Protein AF-A0A973NS76-F1 (afdb_monomer_lite)

Foldseek 3Di:
DVVVVVVVCVVVVHDPVRCVVLVVLLVLLQVLLVVLVVVCVVPVQASVCVNVVSVVLSVVCVVPVVCSVVSSVVSVLSSVLVVLVVVLVVLVVCCVPPVPDPPRPVSSVVSVVVSVVSCVVCVVRGDDD

Sequence (129 aa):
MWSKSATHLAEAGEDYFEHLRFASGVGLMLVAAGLACIIHAIVPAFCTKTASRTVDELRRLFAERHTFATVLKQASGALTLVGLVALTLPAWALLLLAPNYPVPIATALFALAIPVTYLWSNPQLEPVD

Structure (mmCIF, N/CA/C/O backbone):
data_AF-A0A973NS76-F1
#
_entry.id   AF-A0A973NS76-F1
#
loop_
_atom_site.group_PDB
_atom_site.id
_atom_site.type_symbol
_atom_site.label_atom_id
_atom_site.label_alt_id
_atom_site.label_comp_id
_atom_site.label_asym_id
_atom_site.label_entity_id
_atom_site.label_seq_id
_atom_site.pdbx_PDB_ins_code
_atom_site.Cartn_x
_atom_site.Cartn_y
_atom_site.Cartn_z
_atom_site.occupancy
_atom_site.B_iso_or_equiv
_atom_site.auth_seq_id
_atom_site.auth_comp_id
_atom_site.auth_asym_id
_atom_site.auth_atom_id
_atom_site.pdbx_PDB_model_num
ATOM 1 N N . MET A 1 1 ? -15.563 24.003 13.077 1.00 68.75 1 MET A N 1
ATOM 2 C CA . MET A 1 1 ? -14.774 22.854 12.568 1.00 68.75 1 MET A CA 1
ATOM 3 C C . MET A 1 1 ? -14.415 21.900 13.694 1.00 68.75 1 MET A C 1
ATOM 5 O O . MET A 1 1 ? -14.805 20.750 13.600 1.00 68.75 1 MET A O 1
ATOM 9 N N . TRP A 1 2 ? -13.803 22.383 14.780 1.00 76.62 2 TRP A N 1
ATOM 10 C CA . TRP A 1 2 ? -13.446 21.572 15.953 1.00 76.62 2 TRP A CA 1
ATOM 11 C C . TRP A 1 2 ? -14.595 20.734 16.543 1.00 76.62 2 TRP A C 1
ATOM 13 O O . TRP A 1 2 ? -14.424 19.549 16.799 1.00 76.62 2 TRP A O 1
ATOM 23 N N . SER A 1 3 ? -15.791 21.319 16.679 1.00 85.38 3 SER A N 1
ATOM 24 C CA . SER A 1 3 ? -16.970 20.604 17.186 1.00 85.38 3 SER A CA 1
ATOM 25 C C . SER A 1 3 ? -17.369 19.410 16.316 1.00 85.38 3 SER A C 1
ATOM 27 O O . SER A 1 3 ? -17.659 18.352 16.850 1.00 85.38 3 SER A O 1
ATOM 29 N N . LYS A 1 4 ? -17.308 19.543 14.984 1.00 90.06 4 LYS A N 1
ATOM 30 C CA . LYS A 1 4 ? -17.625 18.450 14.050 1.00 90.06 4 LYS A CA 1
ATOM 31 C C . LYS A 1 4 ? -16.634 17.291 14.178 1.00 90.06 4 LYS A C 1
ATOM 33 O O . LYS A 1 4 ? -17.047 16.142 14.158 1.00 90.06 4 LYS A O 1
ATOM 38 N N . SER A 1 5 ? -15.345 17.595 14.335 1.00 89.25 5 SER A N 1
ATOM 39 C CA . SER A 1 5 ? -14.307 16.577 14.534 1.00 89.25 5 SER A CA 1
ATOM 40 C C . SER A 1 5 ? -14.468 15.853 15.870 1.00 89.25 5 SER A C 1
ATOM 42 O O . SER A 1 5 ? -14.383 14.633 15.906 1.00 89.25 5 SER A O 1
ATOM 44 N N . ALA A 1 6 ? -14.752 16.584 16.952 1.00 89.06 6 ALA A N 1
ATOM 45 C CA . ALA A 1 6 ? -14.989 15.987 18.265 1.00 89.06 6 ALA A CA 1
ATOM 46 C C . ALA A 1 6 ? -16.239 15.090 18.277 1.00 89.06 6 ALA A C 1
ATOM 48 O O . ALA A 1 6 ? -16.187 13.987 18.813 1.00 89.06 6 ALA A O 1
ATOM 49 N N . THR A 1 7 ? -17.334 15.530 17.644 1.00 92.50 7 THR A N 1
ATOM 50 C CA . THR A 1 7 ? -18.547 14.713 17.479 1.00 92.50 7 THR A CA 1
ATOM 51 C C . THR A 1 7 ? -18.260 13.443 16.685 1.00 92.50 7 THR A C 1
ATOM 53 O O . THR A 1 7 ? -18.632 12.367 17.128 1.00 92.50 7 THR A O 1
ATOM 56 N N . HIS A 1 8 ? -17.535 13.547 15.569 1.00 90.81 8 HIS A N 1
ATOM 57 C CA . HIS A 1 8 ? -17.172 12.389 14.747 1.00 90.81 8 HIS A CA 1
ATOM 58 C C . HIS A 1 8 ? -16.326 11.356 15.507 1.00 90.81 8 HIS A C 1
ATOM 60 O O . HIS A 1 8 ? -16.609 10.165 15.441 1.00 90.81 8 HIS A O 1
ATOM 66 N N . LEU A 1 9 ? -15.316 11.800 16.265 1.00 92.75 9 LEU A N 1
ATOM 67 C CA . LEU A 1 9 ? -14.499 10.904 17.097 1.00 92.75 9 LEU A CA 1
ATOM 68 C C . LEU A 1 9 ? -15.340 10.213 18.180 1.00 92.75 9 LEU A C 1
ATOM 70 O O . LEU A 1 9 ? -15.193 9.014 18.403 1.00 92.75 9 LEU A O 1
ATOM 74 N N . ALA A 1 10 ? -16.263 10.949 18.806 1.00 91.50 10 ALA A N 1
ATOM 75 C CA . ALA A 1 10 ? -17.176 10.395 19.802 1.00 91.50 10 ALA A CA 1
ATOM 76 C C . ALA A 1 10 ? -18.164 9.378 19.200 1.00 91.50 10 ALA A C 1
ATOM 78 O O . ALA A 1 10 ? -18.402 8.340 19.809 1.00 91.50 10 ALA A O 1
ATOM 79 N N . GLU A 1 11 ? -18.708 9.643 18.007 1.00 92.31 11 GLU A N 1
ATOM 80 C CA . GLU A 1 11 ? -19.577 8.712 17.268 1.00 92.31 11 GLU A CA 1
ATOM 81 C C . GLU A 1 11 ? -18.831 7.444 16.837 1.00 92.31 11 GLU A C 1
ATOM 83 O O . GLU A 1 11 ? -19.394 6.350 16.875 1.00 92.31 11 GLU A O 1
ATOM 88 N N . ALA A 1 12 ? -17.559 7.580 16.457 1.00 87.06 12 ALA A N 1
ATOM 89 C CA . ALA A 1 12 ? -16.691 6.453 16.135 1.00 87.06 12 ALA A CA 1
ATOM 90 C C . ALA A 1 12 ? -16.226 5.676 17.381 1.00 87.06 12 ALA A C 1
ATOM 92 O O . ALA A 1 12 ? -15.826 4.521 17.255 1.00 87.06 12 ALA A O 1
ATOM 93 N N . GLY A 1 13 ? -16.278 6.292 18.568 1.00 91.56 13 GLY A N 1
ATOM 94 C CA . GLY A 1 13 ? -15.754 5.722 19.809 1.00 91.56 13 GLY A CA 1
ATOM 95 C C . GLY A 1 13 ? -14.226 5.602 19.832 1.00 91.56 13 GLY A C 1
ATOM 96 O O . GLY A 1 13 ? -13.707 4.734 20.525 1.00 91.56 13 GLY A O 1
ATOM 97 N N . GLU A 1 14 ? -13.521 6.438 19.066 1.00 89.50 14 GLU A N 1
ATOM 98 C CA . GLU A 1 14 ? -12.067 6.370 18.856 1.00 89.50 14 GLU A CA 1
ATOM 99 C C . GLU A 1 14 ? -11.392 7.652 19.362 1.00 89.50 14 GLU A C 1
ATOM 101 O O . GLU A 1 14 ? -11.944 8.756 19.249 1.00 89.50 14 GLU A O 1
ATOM 106 N N . ASP A 1 15 ? -10.168 7.534 19.878 1.00 93.25 15 ASP A N 1
ATOM 107 C CA . ASP A 1 15 ? -9.337 8.713 20.104 1.00 93.25 15 ASP A CA 1
ATOM 108 C C . ASP A 1 15 ? -8.799 9.290 18.774 1.00 93.25 15 ASP A C 1
ATOM 110 O O . ASP A 1 15 ? -8.849 8.668 17.708 1.00 93.25 15 ASP A O 1
ATOM 114 N N . TYR A 1 16 ? -8.283 10.523 18.812 1.00 91.88 16 TYR A N 1
ATOM 115 C CA . TYR A 1 16 ? -7.769 11.183 17.608 1.00 91.88 16 TYR A CA 1
ATOM 116 C C . TYR A 1 16 ? -6.641 10.392 16.927 1.00 91.88 16 TYR A C 1
ATOM 118 O O . TYR A 1 16 ? -6.586 10.340 15.698 1.00 91.88 16 TYR A O 1
ATOM 126 N N . PHE A 1 17 ? -5.733 9.798 17.700 1.00 93.50 17 PHE A N 1
ATOM 127 C CA . PHE A 1 17 ? -4.582 9.071 17.174 1.00 93.50 17 PHE A CA 1
ATOM 128 C C . PHE A 1 17 ? -4.972 7.696 16.632 1.00 93.50 17 PHE A C 1
ATOM 130 O O . PHE A 1 17 ? -4.434 7.287 15.602 1.00 93.50 17 PHE A O 1
ATOM 137 N N . GLU A 1 18 ? -5.922 7.009 17.260 1.00 90.31 18 GLU A N 1
ATOM 138 C CA . GLU A 1 18 ? -6.538 5.784 16.756 1.00 90.31 18 GLU A CA 1
ATOM 139 C C . GLU A 1 18 ? -7.199 6.042 15.405 1.00 90.31 18 GLU A C 1
ATOM 141 O O . GLU A 1 18 ? -6.861 5.376 14.416 1.00 90.31 18 GLU A O 1
ATOM 146 N N . HIS A 1 19 ? -8.044 7.075 15.336 1.00 93.06 19 HIS A N 1
ATOM 147 C CA . HIS A 1 19 ? -8.736 7.451 14.110 1.00 93.06 19 HIS A CA 1
ATOM 148 C C . HIS A 1 19 ? -7.754 7.863 13.012 1.00 93.06 19 HIS A C 1
ATOM 150 O O . HIS A 1 19 ? -7.840 7.397 11.873 1.00 93.06 19 HIS A O 1
ATOM 156 N N . LEU A 1 20 ? -6.771 8.701 13.356 1.00 93.75 20 LEU A N 1
ATOM 157 C CA . LEU A 1 20 ? -5.733 9.153 12.435 1.00 93.75 20 LEU A CA 1
ATOM 158 C C . LEU A 1 20 ? -4.928 7.973 11.888 1.00 93.75 20 LEU A C 1
ATOM 160 O O . LEU A 1 20 ? -4.700 7.901 10.679 1.00 93.75 20 LEU A O 1
ATOM 164 N N . ARG A 1 21 ? -4.498 7.048 12.750 1.00 92.56 21 ARG A N 1
ATOM 165 C CA . ARG A 1 21 ? -3.690 5.888 12.356 1.00 92.56 21 ARG A CA 1
ATOM 166 C C . ARG A 1 21 ? -4.472 4.957 11.439 1.00 92.56 21 ARG A C 1
ATOM 168 O O . ARG A 1 21 ? -3.938 4.536 10.411 1.00 92.56 21 ARG A O 1
ATOM 175 N N . PHE A 1 22 ? -5.720 4.657 11.792 1.00 92.50 22 PHE A N 1
ATOM 176 C CA . PHE A 1 22 ? -6.589 3.810 10.983 1.00 92.50 22 PHE A CA 1
ATOM 177 C C . PHE A 1 22 ? -6.866 4.450 9.618 1.00 92.50 22 PHE A C 1
ATOM 179 O O . PHE A 1 22 ? -6.568 3.850 8.582 1.00 92.50 22 PHE A O 1
ATOM 186 N N . ALA A 1 23 ? -7.354 5.695 9.604 1.00 93.00 23 ALA A N 1
ATOM 187 C CA . ALA A 1 23 ? -7.704 6.404 8.376 1.00 93.00 23 ALA A CA 1
ATOM 188 C C . ALA A 1 23 ? -6.490 6.607 7.457 1.00 93.00 23 ALA A C 1
ATOM 190 O O . ALA A 1 23 ? -6.583 6.378 6.250 1.00 93.00 23 ALA A O 1
ATOM 191 N N . SER A 1 24 ? -5.332 6.967 8.020 1.00 92.31 24 SER A N 1
ATOM 192 C CA . SER A 1 24 ? -4.098 7.137 7.241 1.00 92.31 24 SER A CA 1
ATOM 193 C C . SER A 1 24 ? -3.605 5.810 6.665 1.00 92.31 24 SER A C 1
ATOM 195 O O . SER A 1 24 ? -3.219 5.763 5.500 1.00 92.31 24 SER A O 1
ATOM 197 N N . GLY A 1 25 ? -3.655 4.715 7.434 1.00 90.81 25 GLY A N 1
ATOM 198 C CA . GLY A 1 25 ? -3.268 3.389 6.940 1.00 90.81 25 GLY A CA 1
ATOM 199 C C . GLY A 1 25 ? -4.156 2.911 5.791 1.00 90.81 25 GLY A C 1
ATOM 200 O O . GLY A 1 25 ? -3.646 2.458 4.767 1.00 90.81 25 GLY A O 1
ATOM 201 N N . VAL A 1 26 ? -5.474 3.081 5.922 1.00 93.56 26 VAL A N 1
ATOM 202 C CA . VAL A 1 26 ? -6.442 2.819 4.843 1.00 93.56 26 VAL A CA 1
ATOM 203 C C . VAL A 1 26 ? -6.135 3.663 3.605 1.00 93.56 26 VAL A C 1
ATOM 205 O O . VAL A 1 26 ? -6.071 3.129 2.497 1.00 93.56 26 VAL A O 1
ATOM 208 N N . GLY A 1 27 ? -5.892 4.964 3.784 1.00 93.44 27 GLY A N 1
ATOM 209 C CA . GLY A 1 27 ? -5.556 5.872 2.689 1.00 93.44 27 GLY A CA 1
ATOM 210 C C . GLY A 1 27 ? -4.287 5.459 1.940 1.00 93.44 27 GLY A C 1
ATOM 211 O O . GLY A 1 27 ? -4.292 5.395 0.711 1.00 93.44 27 GLY A O 1
ATOM 212 N N . LEU A 1 28 ? -3.219 5.109 2.661 1.00 90.56 28 LEU A N 1
ATOM 213 C CA . LEU A 1 28 ? -1.965 4.652 2.055 1.00 90.56 28 LEU A CA 1
ATOM 214 C C . LEU A 1 28 ? -2.150 3.362 1.245 1.00 90.56 28 LEU A C 1
ATOM 216 O O . LEU A 1 28 ? -1.633 3.262 0.132 1.00 90.56 28 LEU A O 1
ATOM 220 N N . MET A 1 29 ? -2.921 2.398 1.756 1.00 90.31 29 MET A N 1
ATOM 221 C CA . MET A 1 29 ? -3.230 1.159 1.032 1.00 90.31 29 MET A CA 1
ATOM 222 C C . MET A 1 29 ? -4.017 1.418 -0.259 1.00 90.31 29 MET A C 1
ATOM 224 O O . MET A 1 29 ? -3.715 0.813 -1.287 1.00 90.31 29 MET A O 1
ATOM 228 N N . LEU A 1 30 ? -4.974 2.352 -0.243 1.00 92.94 30 LEU A N 1
ATOM 229 C CA . LEU A 1 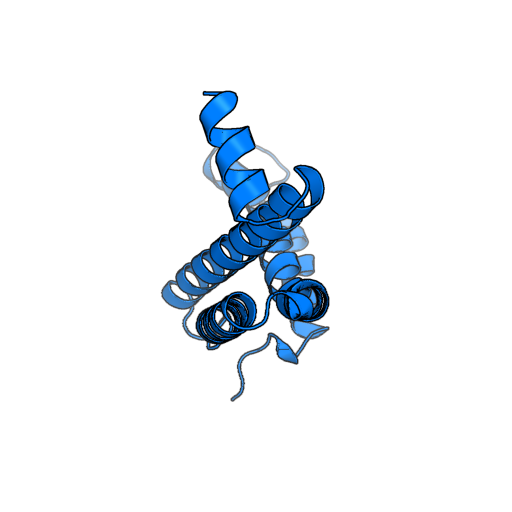30 ? -5.705 2.762 -1.448 1.00 92.94 30 LEU A CA 1
ATOM 230 C C . LEU A 1 30 ? -4.789 3.425 -2.482 1.00 92.94 30 LEU A C 1
ATOM 232 O O . LEU A 1 30 ? -4.888 3.117 -3.669 1.00 92.94 30 LEU A O 1
ATOM 236 N N . VAL A 1 31 ? -3.874 4.296 -2.046 1.00 90.81 31 VAL A N 1
ATOM 237 C CA . VAL A 1 31 ? -2.874 4.913 -2.934 1.00 90.81 31 VAL A CA 1
ATOM 238 C C . VAL A 1 31 ? -1.986 3.842 -3.570 1.00 90.81 31 VAL A C 1
ATOM 240 O O . VAL A 1 31 ? -1.789 3.858 -4.784 1.00 90.81 31 VAL A O 1
ATOM 243 N N . ALA A 1 32 ? -1.503 2.874 -2.786 1.00 86.44 32 ALA A N 1
ATOM 244 C CA . ALA A 1 32 ? -0.700 1.771 -3.308 1.00 86.44 32 ALA A CA 1
ATOM 245 C C . ALA A 1 32 ? -1.477 0.895 -4.301 1.00 86.44 32 ALA A C 1
ATOM 247 O O . ALA A 1 32 ? -0.944 0.563 -5.358 1.00 86.44 32 ALA A O 1
ATOM 248 N N . ALA A 1 33 ? -2.741 0.572 -4.009 1.00 88.94 33 ALA A N 1
ATOM 249 C CA . ALA A 1 33 ? -3.606 -0.171 -4.924 1.00 88.94 33 ALA A CA 1
ATOM 250 C C . ALA A 1 33 ? -3.842 0.594 -6.240 1.00 88.94 33 ALA A C 1
ATOM 252 O O . ALA A 1 33 ? -3.759 0.009 -7.319 1.00 88.94 33 ALA A O 1
ATOM 253 N N . GLY A 1 34 ? -4.074 1.908 -6.170 1.00 91.25 34 GLY A N 1
ATOM 254 C CA . GLY A 1 34 ? -4.220 2.762 -7.350 1.00 91.25 34 GLY A CA 1
ATOM 255 C C . GLY A 1 34 ? -2.948 2.820 -8.200 1.00 91.25 34 GLY A C 1
ATOM 256 O O . GLY A 1 34 ? -3.011 2.674 -9.420 1.00 91.25 34 GLY A O 1
ATOM 257 N N . LEU A 1 35 ? -1.781 2.957 -7.565 1.00 87.44 35 LEU A N 1
ATOM 258 C CA . LEU A 1 35 ? -0.490 2.943 -8.259 1.00 87.44 35 LEU A CA 1
ATOM 259 C C . LEU A 1 35 ? -0.193 1.576 -8.883 1.00 87.44 35 LEU A C 1
ATOM 261 O O . LEU A 1 35 ? 0.264 1.519 -10.023 1.00 87.44 35 LEU A O 1
ATOM 265 N N . ALA A 1 36 ? -0.531 0.483 -8.199 1.00 84.19 36 ALA A N 1
ATOM 266 C CA . ALA A 1 36 ? -0.449 -0.866 -8.750 1.00 84.19 36 ALA A CA 1
ATOM 267 C C . ALA A 1 36 ? 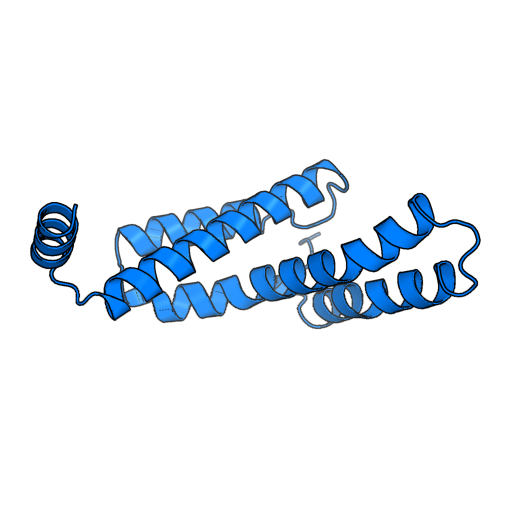-1.323 -1.030 -10.010 1.00 84.19 36 ALA A C 1
ATOM 269 O O . ALA A 1 36 ? -0.860 -1.605 -10.993 1.00 84.19 36 ALA A O 1
ATOM 270 N N . CYS A 1 37 ? -2.542 -0.472 -10.029 1.00 89.50 37 CYS A N 1
ATOM 271 C CA . CYS A 1 37 ? -3.384 -0.433 -11.233 1.00 89.50 37 CYS A CA 1
ATOM 272 C C . CYS A 1 37 ? -2.736 0.347 -12.386 1.00 89.50 37 CYS A C 1
ATOM 274 O O . CYS A 1 37 ? -2.793 -0.098 -13.529 1.00 89.50 37 CYS A O 1
ATOM 276 N N . ILE A 1 38 ? -2.121 1.500 -12.107 1.00 89.19 38 ILE A N 1
ATOM 277 C CA . ILE A 1 38 ? -1.448 2.309 -13.136 1.00 89.19 38 ILE A CA 1
ATOM 278 C C . ILE A 1 38 ? -0.249 1.550 -13.714 1.00 89.19 38 ILE A C 1
ATOM 280 O O . ILE A 1 38 ? -0.097 1.487 -14.932 1.00 89.19 38 ILE A O 1
ATOM 284 N N . ILE A 1 39 ? 0.574 0.934 -12.859 1.00 83.31 39 ILE A N 1
ATOM 285 C CA . ILE A 1 39 ? 1.703 0.100 -13.294 1.00 83.31 39 ILE A CA 1
ATOM 286 C C . ILE A 1 39 ? 1.199 -1.052 -14.166 1.00 83.31 39 ILE A C 1
ATOM 288 O O . ILE A 1 39 ? 1.740 -1.264 -15.246 1.00 83.31 39 ILE A O 1
ATOM 292 N N . HIS A 1 40 ? 0.134 -1.738 -13.742 1.00 83.44 40 HIS A N 1
ATOM 293 C CA . HIS A 1 40 ? -0.490 -2.812 -14.514 1.00 83.44 40 HIS A CA 1
ATOM 294 C C . HIS A 1 40 ? -1.016 -2.330 -15.878 1.00 83.44 40 HIS A C 1
ATOM 296 O O . HIS A 1 40 ? -0.881 -3.031 -16.876 1.00 83.44 40 HIS A O 1
ATOM 302 N N . ALA A 1 41 ? -1.567 -1.116 -15.960 1.00 85.75 41 ALA A N 1
ATOM 303 C CA . ALA A 1 41 ? -2.026 -0.544 -17.226 1.00 85.75 41 ALA A CA 1
ATOM 304 C C . ALA A 1 41 ? -0.873 -0.261 -18.211 1.00 85.75 41 ALA A C 1
ATOM 306 O O . ALA A 1 41 ? -1.073 -0.352 -19.421 1.00 85.75 41 ALA A O 1
ATOM 307 N N . ILE A 1 42 ? 0.323 0.069 -17.708 1.00 86.69 42 ILE A N 1
ATOM 308 C CA . ILE A 1 42 ? 1.524 0.306 -18.528 1.00 86.69 42 ILE A CA 1
ATOM 309 C C . ILE A 1 42 ? 2.207 -1.022 -18.888 1.00 86.69 42 ILE A C 1
ATOM 311 O O . ILE A 1 42 ? 2.618 -1.221 -20.030 1.00 86.69 42 ILE A O 1
ATOM 315 N N . VAL A 1 43 ? 2.326 -1.933 -17.918 1.00 84.25 43 VAL A N 1
ATOM 316 C CA . VAL A 1 43 ? 2.959 -3.250 -18.056 1.00 84.25 43 VAL A CA 1
ATOM 317 C C . VAL A 1 43 ? 2.012 -4.315 -17.487 1.00 84.25 43 VAL A C 1
ATOM 319 O O . VAL A 1 43 ? 2.068 -4.604 -16.290 1.00 84.25 43 VAL A O 1
ATOM 322 N N . PRO A 1 44 ? 1.169 -4.951 -18.325 1.00 81.31 44 PRO A N 1
ATOM 323 C CA . PRO A 1 44 ? 0.143 -5.898 -17.868 1.00 81.31 44 PRO A CA 1
ATOM 324 C C . PRO A 1 44 ? 0.672 -7.096 -17.074 1.00 81.31 44 PRO A C 1
ATOM 326 O O . PRO A 1 44 ? -0.047 -7.665 -16.259 1.00 81.31 44 PRO A O 1
ATOM 329 N N . ALA A 1 45 ? 1.934 -7.477 -17.274 1.00 82.81 45 ALA A N 1
ATOM 330 C CA . ALA A 1 45 ? 2.562 -8.559 -16.520 1.00 82.81 45 ALA A CA 1
ATOM 331 C C . ALA A 1 45 ? 2.813 -8.204 -15.041 1.00 82.81 45 ALA A C 1
ATOM 333 O O . ALA A 1 45 ? 3.002 -9.096 -14.222 1.00 82.81 45 ALA A O 1
ATOM 334 N N . PHE A 1 46 ? 2.816 -6.923 -14.666 1.00 78.31 46 PHE A N 1
ATOM 335 C CA . PHE A 1 46 ? 3.099 -6.490 -13.298 1.00 78.31 46 PHE A CA 1
ATOM 336 C C . PHE A 1 46 ? 1.822 -6.224 -12.499 1.00 78.31 46 PHE A C 1
ATOM 338 O O . PHE A 1 46 ? 0.784 -5.850 -13.044 1.00 78.31 46 PHE A O 1
ATOM 345 N N . CYS A 1 47 ? 1.909 -6.423 -11.178 1.00 80.12 47 CYS A N 1
ATOM 346 C CA . CYS A 1 47 ? 0.854 -6.119 -10.205 1.00 80.12 47 CYS A CA 1
ATOM 347 C C . CYS A 1 47 ? -0.528 -6.744 -10.503 1.00 80.12 47 CYS A C 1
ATOM 349 O O . CYS A 1 47 ? -1.554 -6.214 -10.071 1.00 80.12 47 CYS A O 1
ATOM 351 N N . THR A 1 48 ? -0.568 -7.890 -11.191 1.00 83.69 48 THR A N 1
ATOM 352 C CA . THR A 1 48 ? -1.780 -8.502 -11.781 1.00 83.69 48 THR A CA 1
ATOM 353 C C . THR A 1 48 ? -2.953 -8.697 -10.818 1.00 83.69 48 THR A C 1
ATOM 355 O O . THR A 1 48 ? -4.111 -8.608 -11.225 1.00 83.69 48 THR A O 1
ATOM 358 N N . LYS A 1 49 ? -2.682 -8.979 -9.539 1.00 84.81 49 LYS A N 1
ATOM 359 C CA . LYS A 1 49 ? -3.706 -9.162 -8.491 1.00 84.81 49 LYS A CA 1
ATOM 360 C C . LYS A 1 49 ? -3.536 -8.221 -7.304 1.00 84.81 49 LYS A C 1
ATOM 362 O O . LYS A 1 49 ? -4.314 -8.304 -6.357 1.00 84.81 49 LYS A O 1
ATOM 367 N N . THR A 1 50 ? -2.536 -7.345 -7.327 1.00 85.56 50 THR A N 1
ATOM 368 C CA . THR A 1 50 ? -2.175 -6.516 -6.171 1.00 85.56 50 THR A CA 1
ATOM 369 C C . THR A 1 50 ? -3.318 -5.581 -5.804 1.00 85.56 50 THR A C 1
ATOM 371 O O . THR A 1 50 ? -3.798 -5.616 -4.677 1.00 85.56 50 THR A O 1
ATOM 374 N N . ALA A 1 51 ? -3.823 -4.819 -6.776 1.00 87.00 51 ALA A N 1
ATOM 375 C CA . ALA A 1 51 ? -4.887 -3.856 -6.526 1.00 87.00 51 ALA A CA 1
ATOM 376 C C . ALA A 1 51 ? -6.188 -4.523 -6.052 1.00 87.00 51 ALA A C 1
ATOM 378 O O . ALA A 1 51 ? -6.763 -4.101 -5.052 1.00 87.00 51 ALA A O 1
ATOM 379 N N . SER A 1 52 ? -6.627 -5.597 -6.721 1.00 89.56 52 SER A N 1
ATOM 380 C CA . SER A 1 52 ? -7.852 -6.309 -6.338 1.00 89.56 52 SER A CA 1
ATOM 381 C C . SER A 1 52 ? -7.743 -6.929 -4.944 1.00 89.56 52 SER A C 1
ATOM 383 O O . SER A 1 52 ? -8.658 -6.767 -4.143 1.00 89.56 52 SER A O 1
ATOM 385 N N . ARG A 1 53 ? -6.606 -7.569 -4.616 1.00 89.56 53 ARG A N 1
ATOM 386 C CA . ARG A 1 53 ? -6.371 -8.150 -3.282 1.00 89.56 53 ARG A CA 1
ATOM 387 C C . ARG A 1 53 ? -6.414 -7.076 -2.197 1.00 89.56 53 ARG A C 1
ATOM 389 O O . ARG A 1 53 ? -7.122 -7.252 -1.213 1.00 89.56 53 ARG A O 1
ATOM 396 N N . THR A 1 54 ? -5.722 -5.952 -2.392 1.00 89.38 54 THR A N 1
ATOM 397 C CA . THR A 1 54 ? -5.720 -4.855 -1.413 1.00 89.38 54 THR A CA 1
ATOM 398 C C . THR A 1 54 ? -7.120 -4.274 -1.210 1.00 89.38 54 THR A C 1
A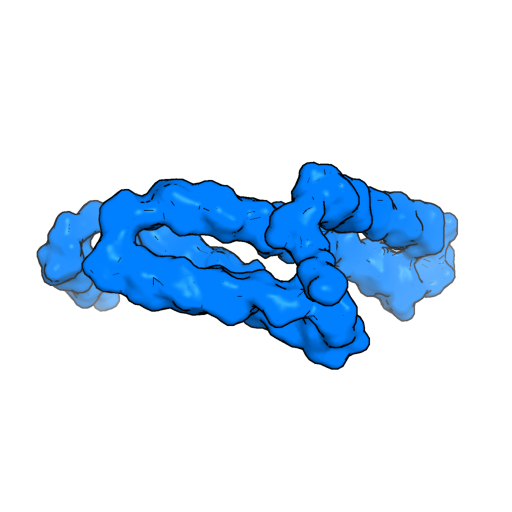TOM 400 O O . THR A 1 54 ? -7.517 -4.026 -0.074 1.00 89.38 54 THR A O 1
ATOM 403 N N . VAL A 1 55 ? -7.904 -4.089 -2.276 1.00 91.75 55 VAL A N 1
ATOM 404 C CA . VAL A 1 55 ? -9.287 -3.592 -2.156 1.00 91.75 55 VAL A CA 1
ATOM 405 C C . VAL A 1 55 ? -10.186 -4.595 -1.425 1.00 91.75 55 VAL A C 1
ATOM 407 O O . VAL A 1 55 ? -10.976 -4.186 -0.574 1.00 91.75 55 VAL A O 1
ATOM 410 N N . ASP A 1 56 ? -10.047 -5.894 -1.692 1.00 91.75 56 ASP A N 1
ATOM 411 C CA . ASP A 1 56 ? -10.796 -6.938 -0.981 1.00 91.75 56 ASP A CA 1
ATOM 412 C C . ASP A 1 56 ? -10.424 -7.004 0.509 1.00 91.75 56 ASP A C 1
ATOM 414 O O . ASP A 1 56 ? -11.302 -7.146 1.367 1.00 91.75 56 ASP A O 1
ATOM 418 N N . GLU A 1 57 ? -9.140 -6.857 0.840 1.00 90.00 57 GLU A N 1
ATOM 419 C CA . GLU A 1 57 ? -8.657 -6.780 2.223 1.00 90.00 57 GLU A CA 1
ATOM 420 C C . GLU A 1 57 ? -9.196 -5.535 2.939 1.00 90.00 57 GLU A C 1
ATOM 422 O O . GLU A 1 57 ? -9.695 -5.642 4.058 1.00 90.00 57 GLU A O 1
ATOM 427 N N . LEU A 1 58 ? -9.187 -4.371 2.283 1.00 93.25 58 LEU A N 1
ATOM 428 C CA . LEU A 1 58 ? -9.774 -3.138 2.819 1.00 93.25 58 LEU A CA 1
ATOM 429 C C . LEU A 1 58 ? -11.287 -3.258 3.021 1.00 93.25 58 LEU A C 1
ATOM 431 O O . LEU A 1 58 ? -11.828 -2.786 4.022 1.00 93.25 58 LEU A O 1
ATOM 435 N N . ARG A 1 59 ? -11.984 -3.923 2.098 1.00 93.81 59 ARG A N 1
ATOM 436 C CA . ARG A 1 59 ? -13.415 -4.199 2.239 1.00 93.81 59 ARG A CA 1
ATOM 437 C C . ARG A 1 59 ? -13.692 -5.033 3.490 1.00 93.81 59 ARG A C 1
ATOM 439 O O . ARG A 1 59 ? -14.616 -4.708 4.233 1.00 93.81 59 ARG A O 1
ATOM 446 N N . ARG A 1 60 ? -12.900 -6.083 3.734 1.00 92.38 60 ARG A N 1
ATOM 447 C CA . ARG A 1 60 ? -12.997 -6.898 4.958 1.00 92.38 60 ARG A CA 1
ATOM 448 C C . ARG A 1 60 ? -12.643 -6.087 6.198 1.00 92.38 60 ARG A C 1
ATOM 450 O O . ARG A 1 60 ? -13.363 -6.157 7.186 1.00 92.38 60 ARG A O 1
ATOM 457 N N . LEU A 1 61 ? -11.606 -5.257 6.121 1.00 92.81 61 LEU A N 1
ATOM 458 C CA . LEU A 1 61 ? -11.188 -4.381 7.212 1.00 92.81 61 LEU A CA 1
ATOM 459 C C . LEU A 1 61 ? -12.309 -3.442 7.675 1.00 92.81 61 LEU A C 1
ATOM 461 O O . LEU A 1 61 ? -12.454 -3.208 8.871 1.00 92.81 61 LEU A O 1
ATOM 465 N N . PHE A 1 62 ? -13.116 -2.905 6.756 1.00 91.69 62 PHE A N 1
ATOM 466 C CA . PHE A 1 62 ? -14.245 -2.054 7.139 1.00 91.69 62 PHE A CA 1
ATOM 467 C C . PHE A 1 62 ? -15.365 -2.813 7.859 1.00 91.69 62 PHE A C 1
ATOM 469 O O . PHE A 1 62 ? -16.056 -2.203 8.673 1.00 91.69 62 PHE A O 1
ATOM 476 N N . ALA A 1 63 ? -15.522 -4.116 7.605 1.00 91.81 63 ALA A N 1
ATOM 477 C CA . ALA A 1 63 ? -16.422 -4.978 8.371 1.00 91.81 63 ALA A CA 1
ATOM 478 C C . ALA A 1 63 ? -15.805 -5.403 9.719 1.00 91.81 63 ALA A C 1
ATOM 480 O O . ALA A 1 63 ? -16.508 -5.504 10.721 1.00 91.81 63 ALA A O 1
ATOM 481 N N . GLU A 1 64 ? -14.487 -5.612 9.757 1.00 90.75 64 GLU A N 1
ATOM 482 C CA . GLU A 1 64 ? -13.754 -6.173 10.895 1.00 90.75 64 GLU A CA 1
ATOM 483 C C . GLU A 1 64 ? -12.509 -5.335 11.234 1.00 90.75 64 GLU A C 1
ATOM 485 O O . GLU A 1 64 ? -11.365 -5.756 11.041 1.00 90.75 64 GLU A O 1
ATOM 490 N N . ARG A 1 65 ? -12.719 -4.130 11.781 1.00 85.62 65 ARG A N 1
ATOM 491 C CA . ARG A 1 65 ? -11.644 -3.137 12.010 1.00 85.62 65 ARG A CA 1
ATOM 492 C C . ARG A 1 65 ? -10.477 -3.623 12.872 1.00 85.62 65 ARG A C 1
ATOM 494 O O . ARG A 1 65 ? -9.352 -3.164 12.692 1.00 85.62 65 ARG A O 1
ATOM 501 N N . HIS A 1 66 ? -10.708 -4.577 13.772 1.00 86.56 66 HIS A N 1
ATOM 502 C CA . HIS A 1 66 ? -9.668 -5.157 14.629 1.00 86.56 66 HIS A CA 1
ATOM 503 C C . HIS A 1 66 ? -8.563 -5.884 13.833 1.00 86.56 66 HIS A C 1
ATOM 505 O O . HIS A 1 66 ? -7.448 -6.047 14.327 1.00 86.56 66 HIS A O 1
ATOM 511 N N . THR A 1 67 ? -8.828 -6.259 12.577 1.00 88.69 67 THR A N 1
ATOM 512 C CA . THR A 1 67 ? -7.849 -6.887 11.675 1.00 88.69 67 THR A CA 1
ATOM 513 C C . THR A 1 67 ? -6.844 -5.901 11.068 1.00 88.69 67 THR A C 1
ATOM 515 O O . THR A 1 67 ? -5.943 -6.325 10.342 1.00 88.69 67 THR A O 1
ATOM 518 N N . PHE A 1 68 ? -6.936 -4.601 11.388 1.00 90.75 68 PHE A N 1
ATOM 519 C CA . PHE A 1 68 ? -6.095 -3.542 10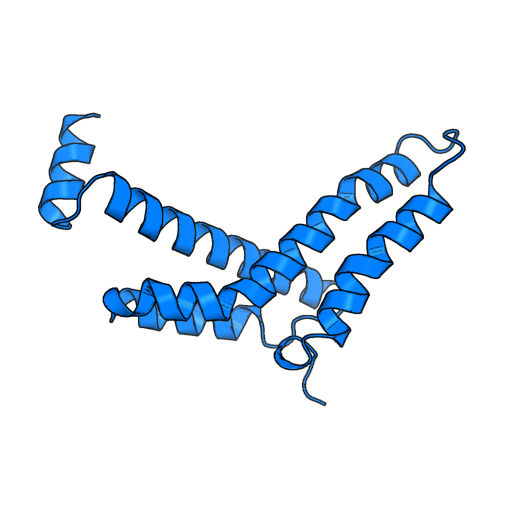.816 1.00 90.75 68 PHE A CA 1
ATOM 520 C C . PHE A 1 68 ? -4.601 -3.862 10.830 1.00 90.75 68 PHE A C 1
ATOM 522 O O . PHE A 1 68 ? -3.924 -3.669 9.826 1.00 90.75 68 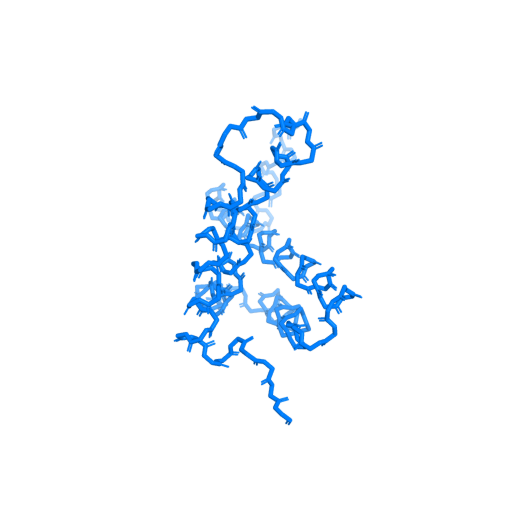PHE A O 1
ATOM 529 N N . ALA A 1 69 ? -4.080 -4.379 11.944 1.00 87.25 69 ALA A N 1
ATOM 530 C CA . ALA A 1 69 ? -2.661 -4.708 12.055 1.00 87.25 69 ALA A CA 1
ATOM 531 C C . ALA A 1 69 ? -2.240 -5.819 11.076 1.00 87.25 69 ALA A C 1
ATOM 533 O O . ALA A 1 69 ? -1.167 -5.742 10.475 1.00 87.25 69 ALA A O 1
ATOM 534 N N . THR A 1 70 ? -3.096 -6.824 10.887 1.00 87.25 70 THR A N 1
ATOM 535 C CA . THR A 1 70 ? -2.871 -7.928 9.947 1.00 87.25 70 THR A CA 1
ATOM 536 C C . THR A 1 70 ? -2.920 -7.426 8.512 1.00 87.25 70 THR A C 1
ATOM 538 O O . THR A 1 70 ? -1.985 -7.673 7.756 1.00 87.25 70 THR A O 1
ATOM 541 N N . VAL A 1 71 ? -3.952 -6.650 8.170 1.00 86.69 71 VAL A N 1
ATOM 542 C CA . VAL A 1 71 ? -4.123 -6.057 6.836 1.00 86.69 71 VAL A CA 1
ATOM 543 C C . VAL A 1 71 ? -2.954 -5.130 6.496 1.00 86.69 71 VAL A C 1
ATOM 545 O O . VAL A 1 71 ? -2.370 -5.245 5.425 1.00 86.69 71 VAL A O 1
ATOM 548 N N . LEU A 1 72 ? -2.528 -4.273 7.428 1.00 85.19 72 LEU A N 1
ATOM 549 C CA . LEU A 1 72 ? -1.384 -3.382 7.222 1.00 85.19 72 LEU A CA 1
ATOM 550 C C . LEU A 1 72 ? -0.085 -4.167 6.991 1.00 85.19 72 LEU A C 1
ATOM 552 O O . LEU A 1 72 ? 0.719 -3.799 6.135 1.00 85.19 72 LEU A O 1
ATOM 556 N N . LYS A 1 73 ? 0.121 -5.267 7.725 1.00 83.19 73 LYS A N 1
ATOM 557 C CA . LYS A 1 73 ? 1.274 -6.153 7.525 1.00 83.19 73 LYS A CA 1
ATOM 558 C C . LYS A 1 73 ? 1.217 -6.844 6.160 1.00 83.19 73 LYS A C 1
ATOM 560 O O . LYS A 1 73 ? 2.246 -6.957 5.502 1.00 83.19 73 LYS A O 1
ATOM 565 N N . GLN A 1 74 ? 0.038 -7.263 5.719 1.00 80.94 74 GLN A N 1
ATOM 566 C CA . GLN A 1 74 ? -0.174 -7.945 4.441 1.00 80.94 74 GLN A CA 1
ATOM 567 C C . GLN A 1 74 ? 0.002 -6.989 3.246 1.00 80.94 74 GLN A C 1
ATOM 569 O O . GLN A 1 74 ? 0.673 -7.326 2.271 1.00 80.94 74 GLN A O 1
ATOM 574 N N . ALA A 1 75 ? -0.467 -5.747 3.383 1.00 77.81 75 ALA A N 1
ATOM 575 C CA . ALA A 1 75 ? -0.294 -4.678 2.403 1.00 77.81 75 ALA A CA 1
ATOM 576 C C . ALA A 1 75 ? 1.104 -4.031 2.419 1.00 77.81 75 ALA A C 1
ATOM 578 O O . ALA A 1 75 ? 1.465 -3.335 1.466 1.00 77.81 75 ALA A O 1
ATOM 579 N N . SER A 1 76 ? 1.909 -4.260 3.466 1.00 77.06 76 SER A N 1
ATOM 580 C CA . SER A 1 76 ? 3.251 -3.670 3.598 1.00 77.06 76 SER A CA 1
ATOM 581 C C . SER A 1 76 ? 4.144 -3.976 2.397 1.00 77.06 76 SER A C 1
ATOM 583 O O . SER A 1 76 ? 4.864 -3.093 1.947 1.00 77.06 76 SER A O 1
ATOM 585 N N . GLY A 1 77 ? 4.009 -5.168 1.807 1.00 77.69 77 GLY A N 1
ATOM 586 C CA . GLY A 1 77 ? 4.760 -5.555 0.619 1.00 77.69 77 GLY A CA 1
ATOM 587 C C . GLY A 1 77 ? 4.490 -4.662 -0.591 1.00 77.69 77 GLY A C 1
ATOM 588 O O . GLY A 1 77 ? 5.404 -4.121 -1.214 1.00 77.69 77 GLY A O 1
ATOM 589 N N . ALA A 1 78 ? 3.211 -4.441 -0.886 1.00 74.44 78 ALA A N 1
ATOM 590 C CA . ALA A 1 78 ? 2.792 -3.554 -1.966 1.00 74.44 78 ALA A CA 1
ATOM 591 C C . ALA A 1 78 ? 3.182 -2.093 -1.685 1.00 74.44 78 ALA A C 1
ATOM 593 O O . ALA A 1 78 ? 3.640 -1.392 -2.585 1.00 74.44 78 ALA A O 1
ATOM 594 N N . LEU A 1 79 ? 3.054 -1.645 -0.432 1.00 79.69 79 LEU A N 1
ATOM 595 C CA . LEU A 1 79 ? 3.450 -0.300 -0.010 1.00 79.69 79 LEU A CA 1
ATOM 596 C C . LEU A 1 79 ? 4.954 -0.063 -0.171 1.00 79.69 79 LEU A C 1
ATOM 598 O O . LEU A 1 79 ? 5.354 0.982 -0.683 1.00 79.69 79 LEU A O 1
ATOM 602 N N . THR A 1 80 ? 5.787 -1.026 0.230 1.00 79.88 80 THR A N 1
ATOM 603 C CA . THR A 1 80 ? 7.242 -0.942 0.074 1.00 79.88 80 THR A CA 1
ATOM 604 C C . THR A 1 80 ? 7.628 -0.909 -1.397 1.00 79.88 80 THR A C 1
ATOM 606 O O . THR A 1 80 ? 8.410 -0.045 -1.782 1.00 79.88 80 THR A O 1
ATOM 609 N N . LEU A 1 81 ? 7.041 -1.766 -2.236 1.00 78.88 81 LEU A N 1
ATOM 610 C CA . LEU A 1 81 ? 7.285 -1.746 -3.679 1.00 78.88 81 LEU A CA 1
ATOM 611 C C . LEU A 1 81 ? 6.956 -0.377 -4.290 1.00 78.88 81 LEU A C 1
ATOM 613 O O . LEU A 1 81 ? 7.785 0.216 -4.977 1.00 78.88 81 LEU A O 1
ATOM 617 N N . VAL A 1 82 ? 5.761 0.142 -4.007 1.00 76.38 82 VAL A N 1
ATOM 618 C CA . VAL A 1 82 ? 5.308 1.444 -4.507 1.00 76.38 82 VAL A CA 1
ATOM 619 C C . VAL A 1 82 ? 6.208 2.575 -4.005 1.00 76.38 82 VAL A C 1
ATOM 621 O O . VAL A 1 82 ? 6.590 3.443 -4.789 1.00 76.38 82 VAL A O 1
ATOM 624 N N . GLY A 1 83 ? 6.592 2.551 -2.727 1.00 80.06 83 GLY A N 1
ATOM 625 C CA . GLY A 1 83 ? 7.509 3.527 -2.141 1.00 80.06 83 GLY A CA 1
ATOM 626 C C . GLY A 1 83 ? 8.893 3.498 -2.791 1.00 80.06 83 GLY A C 1
ATOM 627 O O . GLY A 1 83 ? 9.433 4.552 -3.123 1.00 80.06 83 GLY A O 1
ATOM 628 N N . LEU A 1 84 ? 9.440 2.305 -3.039 1.00 81.00 84 LEU A N 1
ATOM 629 C CA . LEU A 1 84 ? 10.714 2.133 -3.736 1.00 81.00 84 LEU A CA 1
ATOM 630 C C . LEU A 1 84 ? 10.641 2.676 -5.163 1.00 81.00 84 LEU A C 1
ATOM 632 O O . LEU A 1 84 ? 11.497 3.469 -5.542 1.00 81.00 84 LEU A O 1
ATOM 636 N N . VAL A 1 85 ? 9.601 2.328 -5.927 1.00 77.69 85 VAL A N 1
ATOM 637 C CA . VAL A 1 85 ? 9.392 2.854 -7.287 1.00 77.69 85 VAL A CA 1
ATOM 638 C C . VAL A 1 85 ? 9.267 4.380 -7.269 1.00 77.69 85 VAL A C 1
ATOM 640 O O . VAL A 1 85 ? 9.947 5.052 -8.045 1.00 77.69 85 VAL A O 1
ATOM 643 N N . ALA A 1 86 ? 8.475 4.944 -6.353 1.00 80.00 86 ALA A N 1
ATOM 644 C CA . ALA A 1 86 ? 8.295 6.389 -6.227 1.00 80.00 86 ALA A CA 1
ATOM 645 C C . ALA A 1 86 ? 9.610 7.123 -5.909 1.00 80.00 86 ALA A C 1
ATOM 647 O O . ALA A 1 86 ? 9.874 8.176 -6.489 1.00 80.00 86 ALA A O 1
ATOM 648 N N . LEU A 1 87 ? 10.467 6.549 -5.058 1.00 80.06 87 LEU A N 1
ATOM 649 C CA . LEU A 1 87 ? 11.798 7.089 -4.753 1.00 80.06 87 LEU A CA 1
ATOM 650 C C . LEU A 1 87 ? 12.734 7.104 -5.970 1.00 80.06 87 LEU A C 1
ATOM 652 O O . LEU A 1 87 ? 13.657 7.916 -6.009 1.00 80.06 87 LEU A O 1
ATOM 656 N N . THR A 1 88 ? 12.498 6.253 -6.976 1.00 77.88 88 THR A N 1
ATOM 657 C CA . THR A 1 88 ? 13.280 6.272 -8.224 1.00 77.88 88 THR A CA 1
ATOM 658 C C . THR A 1 88 ? 12.827 7.354 -9.208 1.00 77.88 88 THR A C 1
ATOM 660 O O . THR A 1 88 ? 13.634 7.800 -10.024 1.00 77.88 88 THR A O 1
ATOM 663 N N . LEU A 1 89 ? 11.572 7.821 -9.136 1.00 77.88 89 LEU A N 1
ATOM 664 C CA . LEU A 1 89 ? 11.000 8.769 -10.105 1.00 77.88 89 LEU A CA 1
ATOM 665 C C . LEU A 1 89 ? 11.792 10.083 -10.252 1.00 77.88 89 LEU A C 1
ATOM 667 O O . LEU A 1 89 ? 11.959 10.523 -11.390 1.00 77.88 89 LEU A O 1
ATOM 671 N N . PRO A 1 90 ? 12.334 10.709 -9.185 1.00 79.75 90 PRO A N 1
ATOM 672 C CA . PRO A 1 90 ? 13.156 11.911 -9.323 1.00 79.75 90 PRO A CA 1
ATOM 673 C C . PRO A 1 90 ? 14.417 11.696 -10.169 1.00 79.75 90 PRO A C 1
ATOM 675 O O . PRO A 1 90 ? 14.806 12.591 -10.917 1.00 79.75 90 PRO A O 1
ATOM 678 N N . ALA A 1 91 ? 15.036 10.511 -10.095 1.00 74.00 91 ALA A N 1
ATOM 679 C CA . ALA A 1 91 ? 16.207 10.182 -10.908 1.00 74.00 91 ALA A CA 1
ATOM 680 C C . ALA A 1 91 ? 15.839 10.096 -12.400 1.00 74.00 91 ALA A C 1
ATOM 682 O O . ALA A 1 91 ? 16.538 10.655 -13.245 1.00 74.00 91 ALA A O 1
ATOM 683 N N . TRP A 1 92 ? 14.696 9.478 -12.714 1.00 72.00 92 TRP A N 1
ATOM 684 C CA . TRP A 1 92 ? 14.147 9.436 -14.074 1.00 72.00 92 TRP A CA 1
ATOM 685 C C . TRP A 1 92 ? 13.730 10.823 -14.585 1.00 72.00 92 TRP A C 1
ATOM 687 O O . TRP A 1 92 ? 13.979 11.153 -15.743 1.00 72.00 92 TRP A O 1
ATOM 697 N N . ALA A 1 93 ? 13.154 11.669 -13.727 1.00 76.19 93 ALA A N 1
ATOM 698 C CA . ALA A 1 93 ? 12.803 13.043 -14.081 1.00 76.19 93 ALA A CA 1
ATOM 699 C C . ALA A 1 93 ? 14.045 13.887 -14.415 1.00 76.19 93 ALA A C 1
ATOM 701 O O . ALA A 1 93 ? 14.009 14.675 -15.360 1.00 76.19 93 ALA A O 1
ATOM 702 N N . LEU A 1 94 ? 15.159 13.693 -13.696 1.00 73.50 94 LEU A N 1
ATOM 703 C CA . LEU A 1 94 ? 16.421 14.386 -13.975 1.00 73.50 94 LEU A CA 1
ATOM 704 C C . LEU A 1 94 ? 16.986 14.032 -15.359 1.00 73.50 94 LEU A C 1
ATOM 706 O O . LEU A 1 94 ? 17.459 14.922 -16.062 1.00 73.50 94 LEU A O 1
ATOM 710 N N . LEU A 1 95 ? 16.895 12.759 -15.768 1.00 71.19 95 LEU A N 1
ATOM 711 C CA . LEU A 1 95 ? 17.313 12.303 -17.101 1.00 71.19 95 LEU A CA 1
ATOM 712 C C . LEU A 1 95 ? 16.541 13.027 -18.219 1.00 71.19 95 LEU A C 1
ATOM 714 O O . LEU A 1 95 ? 17.123 13.356 -19.249 1.00 71.19 95 LEU A O 1
ATOM 718 N N . LEU A 1 96 ? 15.248 13.298 -18.011 1.00 75.62 96 LEU A N 1
ATOM 719 C CA . LEU A 1 96 ? 14.393 13.973 -18.992 1.00 75.62 96 LEU A CA 1
ATOM 720 C C . LEU A 1 96 ? 14.556 15.501 -18.986 1.00 75.62 96 LEU A C 1
ATOM 722 O O . LEU A 1 96 ? 14.516 16.126 -20.043 1.00 75.62 96 LEU A O 1
ATOM 726 N N . LEU A 1 97 ? 14.712 16.108 -17.807 1.00 80.38 97 LEU A N 1
ATOM 727 C CA . LEU A 1 97 ? 14.672 17.566 -17.629 1.00 80.38 97 LEU A CA 1
ATOM 728 C C . LEU A 1 97 ? 16.058 18.230 -17.625 1.00 80.38 97 LEU A C 1
ATOM 730 O O . LEU A 1 97 ? 16.151 19.439 -17.832 1.00 80.38 97 LEU A O 1
ATOM 734 N N . ALA A 1 98 ? 17.132 17.472 -17.392 1.00 78.44 98 ALA A N 1
ATOM 735 C CA . ALA A 1 98 ? 18.499 17.983 -17.309 1.00 78.44 98 ALA A CA 1
ATOM 736 C C . ALA A 1 98 ? 19.499 17.043 -18.019 1.00 78.44 98 ALA A C 1
ATOM 738 O O . ALA A 1 98 ? 20.384 16.475 -17.376 1.00 78.44 98 ALA A O 1
ATOM 739 N N . PRO A 1 99 ? 19.416 16.903 -19.358 1.00 68.81 99 PRO A N 1
ATOM 740 C CA . PRO A 1 99 ? 20.186 15.912 -20.122 1.00 68.81 99 PRO A CA 1
ATOM 741 C C . PRO A 1 99 ? 21.713 16.099 -20.057 1.00 68.81 99 PRO A C 1
ATOM 743 O O . PRO A 1 99 ? 22.458 15.182 -20.382 1.00 68.81 99 PRO A O 1
ATOM 746 N N . ASN A 1 100 ? 22.187 17.269 -19.614 1.00 75.94 100 ASN A N 1
ATOM 747 C CA . ASN A 1 100 ? 23.611 17.599 -19.496 1.00 75.94 100 ASN A CA 1
ATOM 748 C C . ASN A 1 100 ? 24.223 17.240 -18.124 1.00 75.94 100 ASN A C 1
ATOM 750 O O . ASN A 1 100 ? 25.408 17.492 -17.906 1.00 75.94 100 ASN A O 1
ATOM 754 N N . TYR A 1 101 ? 23.450 16.684 -17.182 1.00 69.25 101 TYR A N 1
ATOM 755 C CA . TYR A 1 101 ? 23.995 16.192 -15.912 1.00 69.25 101 TYR A CA 1
ATOM 756 C C . TYR A 1 101 ? 24.757 14.874 -16.143 1.00 69.25 101 TYR A C 1
ATOM 758 O O . TYR A 1 101 ? 24.173 13.948 -16.695 1.00 69.25 101 TYR A O 1
ATOM 766 N N . PRO A 1 102 ? 26.022 14.723 -15.697 1.00 62.66 102 PRO A N 1
ATOM 767 C CA . PRO A 1 102 ? 26.866 13.562 -16.021 1.00 62.66 102 PRO A CA 1
ATOM 768 C C . PRO A 1 102 ? 26.485 12.264 -15.286 1.00 62.66 102 PRO A C 1
ATOM 770 O O . PRO A 1 102 ? 27.097 11.224 -15.515 1.00 62.66 102 PRO A O 1
ATOM 773 N N . VAL A 1 103 ? 25.466 12.297 -14.420 1.00 63.12 103 VAL A N 1
ATOM 774 C CA . VAL A 1 103 ? 25.043 11.158 -13.594 1.00 63.12 103 VAL A CA 1
ATOM 775 C C . VAL A 1 103 ? 23.585 10.720 -13.857 1.00 63.12 103 VAL A C 1
ATOM 777 O O . VAL A 1 103 ? 22.850 10.625 -12.880 1.00 63.12 103 VAL A O 1
ATOM 780 N N . PRO A 1 104 ? 23.073 10.478 -15.089 1.00 63.69 104 PRO A N 1
ATOM 781 C CA . PRO A 1 104 ? 21.643 10.204 -15.241 1.00 63.69 104 PRO A CA 1
ATOM 782 C C . PRO A 1 104 ? 21.314 8.737 -15.580 1.00 63.69 104 PRO A C 1
ATOM 784 O O . PRO A 1 104 ? 20.238 8.275 -15.229 1.00 63.69 104 PRO A O 1
ATOM 787 N N . ILE A 1 105 ? 22.223 7.959 -16.188 1.00 63.00 105 ILE A N 1
ATOM 788 C CA . ILE A 1 105 ? 21.932 6.565 -16.589 1.00 63.00 105 ILE A CA 1
ATOM 789 C C . ILE A 1 105 ? 22.350 5.560 -15.509 1.00 63.00 105 ILE A C 1
ATOM 791 O O . ILE A 1 105 ? 21.563 4.696 -15.136 1.00 63.00 105 ILE A O 1
ATOM 795 N N . ALA A 1 106 ? 23.569 5.675 -14.971 1.00 63.59 106 ALA A N 1
ATOM 796 C CA . ALA A 1 106 ? 24.079 4.721 -13.981 1.00 63.59 106 ALA A CA 1
ATOM 797 C C . ALA A 1 106 ? 23.246 4.731 -12.686 1.00 63.59 106 ALA A C 1
ATOM 799 O O . ALA A 1 106 ? 22.875 3.679 -12.177 1.00 63.59 106 ALA A O 1
ATOM 800 N N . THR A 1 107 ? 22.883 5.913 -12.196 1.00 66.12 107 THR A N 1
ATOM 801 C CA . THR A 1 107 ? 21.964 6.129 -11.064 1.00 66.12 107 THR A CA 1
ATOM 802 C C . THR A 1 107 ? 20.543 5.672 -11.366 1.00 66.12 107 THR A C 1
ATOM 804 O O . THR A 1 107 ? 19.939 5.060 -10.494 1.00 66.12 107 THR A O 1
ATOM 807 N N . ALA A 1 108 ? 20.006 5.904 -12.570 1.00 65.12 108 ALA A N 1
ATOM 808 C CA . ALA A 1 108 ? 18.665 5.430 -12.934 1.00 65.12 108 ALA A CA 1
ATOM 809 C C . ALA A 1 108 ? 18.587 3.893 -12.998 1.00 65.12 108 ALA A C 1
ATOM 811 O O . ALA A 1 108 ? 17.625 3.302 -12.506 1.00 65.12 108 ALA A O 1
ATOM 812 N N . LEU A 1 109 ? 19.622 3.233 -13.531 1.00 68.81 109 LEU A N 1
ATOM 813 C CA . LEU A 1 109 ? 19.717 1.770 -13.551 1.00 68.81 109 LEU A CA 1
ATOM 814 C C . LEU A 1 109 ? 19.915 1.190 -12.142 1.00 68.81 109 LEU A C 1
ATOM 816 O O . LEU A 1 109 ? 19.236 0.230 -11.779 1.00 68.81 109 LEU A O 1
ATOM 820 N N . PHE A 1 110 ? 20.776 1.799 -11.316 1.00 70.38 110 PHE A N 1
ATOM 821 C CA . PHE A 1 110 ? 20.921 1.415 -9.905 1.00 70.38 110 PHE A CA 1
ATOM 822 C C . PHE A 1 110 ? 19.629 1.622 -9.110 1.00 70.38 110 PHE A C 1
ATOM 824 O O . PHE A 1 110 ? 19.306 0.809 -8.246 1.00 70.38 110 PHE A O 1
ATOM 831 N N . ALA A 1 111 ? 18.867 2.674 -9.413 1.00 71.31 111 ALA A N 1
ATOM 832 C CA . ALA A 1 111 ? 17.605 2.949 -8.743 1.00 71.31 111 ALA A CA 1
ATOM 833 C C . ALA A 1 111 ? 16.580 1.830 -8.986 1.00 71.31 111 ALA A C 1
ATOM 835 O O . ALA A 1 111 ? 15.865 1.467 -8.057 1.00 71.31 111 ALA A O 1
ATOM 836 N N . LEU A 1 112 ? 16.554 1.220 -10.181 1.00 73.00 112 LEU A N 1
ATOM 837 C CA . LEU A 1 112 ? 15.684 0.073 -10.476 1.00 73.00 112 LEU A CA 1
ATOM 838 C C . LEU A 1 112 ? 16.127 -1.235 -9.815 1.00 73.00 112 LEU A C 1
ATOM 840 O O . LEU A 1 112 ? 15.292 -2.118 -9.615 1.00 73.00 112 LEU A O 1
ATOM 844 N N . ALA A 1 113 ? 17.398 -1.367 -9.431 1.00 77.75 113 ALA A N 1
ATOM 845 C CA . ALA A 1 113 ? 17.877 -2.578 -8.772 1.00 77.75 113 ALA A CA 1
ATOM 846 C C . ALA A 1 113 ? 17.120 -2.842 -7.461 1.00 77.75 113 ALA A C 1
ATOM 848 O O . ALA A 1 113 ? 16.828 -3.992 -7.147 1.00 77.75 113 ALA A O 1
ATOM 849 N N . ILE A 1 114 ? 16.738 -1.796 -6.719 1.00 76.81 114 ILE A N 1
ATOM 850 C CA . ILE A 1 114 ? 16.063 -1.949 -5.422 1.00 76.81 114 ILE A CA 1
ATOM 851 C C . ILE A 1 114 ? 14.606 -2.442 -5.583 1.00 76.81 114 ILE A C 1
ATOM 853 O O . ILE A 1 114 ? 14.284 -3.471 -4.993 1.00 76.81 114 ILE A O 1
ATOM 857 N N . PRO A 1 115 ? 13.723 -1.823 -6.398 1.00 76.88 115 PRO A N 1
ATOM 858 C CA . PRO A 1 115 ? 12.392 -2.375 -6.670 1.00 76.88 115 PRO A CA 1
ATOM 859 C C . PRO A 1 115 ? 12.421 -3.788 -7.269 1.00 76.88 115 PRO A C 1
ATOM 861 O O . PRO A 1 115 ? 11.614 -4.630 -6.884 1.00 76.88 115 PRO A O 1
ATOM 864 N N . VAL A 1 116 ? 13.356 -4.064 -8.187 1.00 75.75 116 VAL A N 1
ATOM 865 C CA . VAL A 1 116 ? 13.460 -5.373 -8.852 1.00 75.75 116 VAL A CA 1
ATOM 866 C C . VAL A 1 116 ? 13.913 -6.458 -7.874 1.00 75.75 116 VAL A C 1
ATOM 868 O O . VAL A 1 116 ? 13.291 -7.514 -7.802 1.00 75.75 116 VAL A O 1
ATOM 871 N N . THR A 1 117 ? 14.950 -6.201 -7.072 1.00 78.25 117 THR A N 1
ATOM 872 C CA . THR A 1 117 ? 15.393 -7.148 -6.030 1.00 78.25 117 THR A CA 1
ATOM 873 C C . THR A 1 117 ? 14.343 -7.334 -4.938 1.00 78.25 117 THR A C 1
ATOM 875 O O . THR A 1 117 ? 14.203 -8.431 -4.394 1.00 78.25 117 THR A O 1
ATOM 878 N N . TYR A 1 118 ? 13.560 -6.297 -4.637 1.00 80.69 118 TYR A N 1
ATOM 879 C CA . TYR A 1 118 ? 12.432 -6.405 -3.721 1.00 80.69 118 TYR A CA 1
ATOM 880 C C . TYR A 1 118 ? 11.336 -7.337 -4.255 1.00 80.69 118 TYR A C 1
ATOM 882 O O . TYR A 1 118 ? 10.874 -8.195 -3.509 1.00 80.69 118 TYR A O 1
ATOM 890 N N . LEU A 1 119 ? 10.963 -7.222 -5.535 1.00 76.19 119 LEU A N 1
ATOM 891 C CA . LEU A 1 119 ? 10.031 -8.157 -6.183 1.00 76.19 119 LEU A CA 1
ATOM 892 C C . LEU A 1 119 ? 10.566 -9.592 -6.151 1.00 76.19 119 LEU A C 1
ATOM 894 O O . LEU A 1 119 ? 9.885 -10.477 -5.644 1.00 76.19 119 LEU A O 1
ATOM 898 N N . TRP A 1 120 ? 11.819 -9.784 -6.567 1.00 75.56 120 TRP A N 1
ATOM 899 C CA . TRP A 1 120 ? 12.469 -11.097 -6.604 1.00 75.56 120 TRP A CA 1
ATOM 900 C C . TRP A 1 120 ? 12.549 -11.769 -5.224 1.00 75.56 120 TRP A C 1
ATOM 902 O O . TRP A 1 120 ? 12.423 -12.983 -5.086 1.00 75.56 120 TRP A O 1
ATOM 912 N N . SER A 1 121 ? 12.777 -10.984 -4.167 1.00 77.62 121 SER A N 1
ATOM 913 C CA . SER A 1 121 ? 12.814 -11.493 -2.787 1.00 77.62 121 SER A CA 1
ATOM 914 C C . SER A 1 121 ? 11.427 -11.708 -2.173 1.00 77.62 121 SER A C 1
ATOM 916 O O . SER A 1 121 ? 11.327 -12.305 -1.101 1.00 77.62 121 SER A O 1
ATOM 918 N N . ASN A 1 122 ? 10.361 -11.249 -2.835 1.00 75.94 122 ASN A N 1
ATOM 919 C CA . ASN A 1 122 ? 8.978 -11.334 -2.374 1.00 75.94 122 ASN A CA 1
ATOM 920 C C . ASN A 1 122 ? 8.076 -11.908 -3.482 1.00 75.94 122 ASN A C 1
ATOM 922 O O . ASN A 1 122 ? 7.196 -11.197 -3.975 1.00 75.94 122 ASN A O 1
ATOM 926 N N . PRO A 1 123 ? 8.231 -13.196 -3.847 1.00 71.69 123 PRO A N 1
ATOM 927 C CA . PRO A 1 123 ? 7.509 -13.818 -4.963 1.00 71.69 123 PRO A CA 1
ATOM 928 C C . PRO A 1 123 ? 5.983 -13.798 -4.791 1.00 71.69 123 PRO A C 1
ATOM 930 O O . PRO A 1 123 ? 5.235 -13.844 -5.757 1.00 71.69 123 PRO A O 1
ATOM 933 N N . GLN A 1 124 ? 5.475 -13.635 -3.568 1.00 70.19 124 GLN A N 1
ATOM 934 C CA . GLN A 1 124 ? 4.051 -13.395 -3.309 1.00 70.19 124 GLN A CA 1
ATOM 935 C C . GLN A 1 124 ? 3.498 -12.108 -3.964 1.00 70.19 124 GLN A C 1
ATOM 937 O O . GLN A 1 124 ? 2.274 -11.945 -4.061 1.00 70.19 124 GLN A O 1
ATOM 942 N N . LEU A 1 125 ? 4.387 -11.192 -4.369 1.00 66.31 125 LEU A N 1
ATOM 943 C CA . LEU A 1 125 ? 4.097 -9.967 -5.115 1.00 66.31 125 LEU A CA 1
ATOM 944 C C . LEU A 1 125 ? 4.337 -10.123 -6.628 1.00 66.31 125 LEU A C 1
ATOM 946 O O . LEU A 1 125 ? 3.891 -9.257 -7.386 1.00 66.31 125 LEU A O 1
ATOM 950 N N . GLU A 1 126 ? 5.025 -11.185 -7.060 1.00 61.88 126 GLU A N 1
ATOM 951 C CA . GLU A 1 126 ? 5.228 -11.511 -8.473 1.00 61.88 126 GLU A CA 1
ATOM 952 C C . GLU A 1 126 ? 3.923 -12.037 -9.104 1.00 61.88 126 GLU A C 1
ATOM 954 O O . GLU A 1 126 ? 3.035 -12.544 -8.402 1.00 61.88 126 GLU A O 1
ATOM 959 N N . PRO A 1 127 ? 3.737 -11.861 -10.425 1.00 54.06 127 PRO A N 1
ATOM 960 C CA . PRO A 1 127 ? 2.618 -12.475 -11.130 1.00 54.06 127 PRO A CA 1
ATOM 961 C C . PRO A 1 127 ? 2.637 -14.000 -10.949 1.00 54.06 127 PRO A C 1
ATOM 963 O O . PRO A 1 127 ? 3.690 -14.624 -10.963 1.00 54.06 127 PRO A O 1
ATOM 966 N N . VAL A 1 128 ? 1.455 -14.593 -10.773 1.00 55.72 128 VAL A N 1
ATOM 967 C CA . VAL A 1 128 ? 1.282 -16.048 -10.863 1.00 55.72 128 VAL A CA 1
ATOM 968 C C . VAL A 1 128 ? 1.137 -16.375 -12.346 1.00 55.72 128 VAL A C 1
ATOM 970 O O . VAL A 1 128 ? 0.277 -15.761 -12.987 1.00 55.72 128 VAL A O 1
ATOM 973 N N . ASP A 1 129 ? 1.989 -17.270 -12.851 1.00 50.75 129 ASP A N 1
ATOM 974 C CA . ASP A 1 129 ? 1.951 -17.800 -14.224 1.00 50.75 129 ASP A CA 1
ATOM 975 C C . ASP A 1 129 ? 0.561 -18.328 -14.627 1.00 50.75 129 ASP A C 1
ATOM 977 O O . ASP A 1 129 ? -0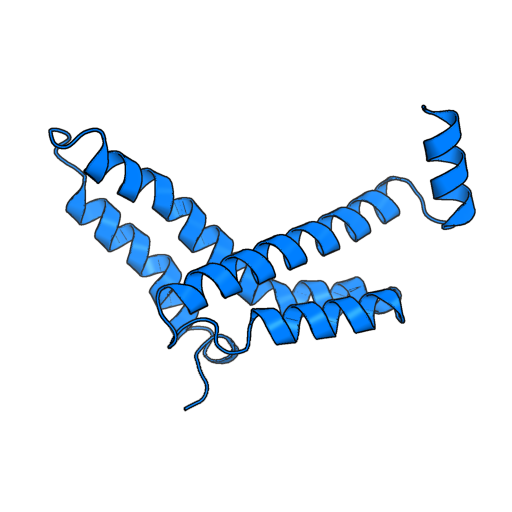.134 -18.932 -13.769 1.00 50.75 129 ASP A O 1
#

Secondary structure (DSSP, 8-state):
-HHHHHHHHHHHT--HHHHHHHHHHHHHHHHHHHHHHHHHHH-TTSSTTHHHHHHHHHHHHHH-GGGHHHHHHHHHHHHHHHHHHHHHHHHHHHHHH-TT-S-SHHHHHHHHHHHHHHHHH-GGGSPP-

pLDDT: mean 81.82, std 9.71, range [50.75, 93.81]

Radius of gyration: 18.52 Å; chains: 1; bounding box: 46×41×40 Å